Protein AF-A0A957HZV7-F1 (afdb_monomer_lite)

pLDDT: mean 76.97, std 17.44, range [41.53, 96.19]

Sequence (68 aa):
MATRPLRKIFIVRLWHDQEGQWAWQGEVQFAETGETQRIHSAGELLDYIQERMAGTSDLSTLSSEGLR

Foldseek 3Di:
DDDDDFDKDKDKDWDQDPVRDIDIWIWIAGPVPRDIDTDDDPVSVVVVVVVVVVVVPPPPPPPDPDDD

Radius of gyration: 18.15 Å; chains: 1; bounding box: 60×17×39 Å

Secondary structure (DSSP, 8-state):
--PPPP-EEEEEEEEE-TTS-EEEEEEEEETTT--EEEE-SHHHHHHHHHHHHHHTSGGGSSSSS---

Structure (mmCIF, N/CA/C/O backbone):
data_AF-A0A957HZV7-F1
#
_entry.id   AF-A0A957HZV7-F1
#
loop_
_atom_site.group_PDB
_atom_site.id
_atom_site.type_symbol
_atom_site.label_atom_id
_atom_site.label_alt_id
_atom_site.label_comp_id
_atom_site.label_asym_id
_atom_site.label_entity_id
_atom_site.label_seq_id
_atom_site.pdbx_PDB_ins_code
_atom_site.Cartn_x
_atom_site.Cartn_y
_atom_site.Cartn_z
_atom_site.occupancy
_atom_site.B_iso_or_equiv
_atom_site.auth_seq_id
_atom_site.auth_comp_id
_atom_site.auth_asym_id
_atom_site.auth_atom_id
_atom_site.pdbx_PDB_model_num
ATOM 1 N N . MET A 1 1 ? -19.613 6.027 25.240 1.00 44.69 1 MET A N 1
ATOM 2 C CA . MET A 1 1 ? -18.139 6.086 25.109 1.00 44.69 1 MET A CA 1
ATOM 3 C C . MET A 1 1 ? -17.832 6.471 23.673 1.00 44.69 1 MET A C 1
ATOM 5 O O . MET A 1 1 ? -18.334 5.798 22.786 1.00 44.69 1 MET A O 1
ATOM 9 N N . ALA A 1 2 ? -17.121 7.573 23.424 1.00 47.84 2 ALA A N 1
ATOM 10 C CA . ALA A 1 2 ? -16.762 7.957 22.059 1.00 47.84 2 ALA A CA 1
ATOM 11 C C . ALA A 1 2 ? -15.634 7.040 21.566 1.00 47.84 2 ALA A C 1
ATOM 13 O O . ALA A 1 2 ? -14.530 7.066 22.111 1.00 47.84 2 ALA A O 1
ATOM 14 N N . THR A 1 3 ? -15.920 6.203 20.574 1.00 62.50 3 THR A N 1
ATOM 15 C CA . THR A 1 3 ? -14.915 5.418 19.858 1.00 62.50 3 THR A CA 1
ATOM 16 C C . THR A 1 3 ? -13.984 6.389 19.141 1.00 62.50 3 THR A C 1
ATOM 18 O O . THR A 1 3 ? -14.413 7.169 18.290 1.00 62.50 3 THR A O 1
ATOM 21 N N . ARG A 1 4 ? -12.701 6.402 19.521 1.00 65.25 4 ARG A N 1
ATOM 22 C CA . ARG A 1 4 ? -11.699 7.159 18.763 1.00 65.25 4 ARG A CA 1
ATOM 23 C C . ARG A 1 4 ? -11.628 6.566 17.351 1.00 65.25 4 ARG A C 1
ATOM 25 O O . ARG A 1 4 ? -11.611 5.342 17.232 1.00 65.25 4 ARG A O 1
ATOM 32 N N . PRO A 1 5 ? -11.598 7.399 16.299 1.00 67.25 5 PRO A N 1
ATOM 33 C CA . PRO A 1 5 ? -11.467 6.891 14.944 1.00 67.25 5 PRO A CA 1
ATOM 34 C C . PRO A 1 5 ? -10.112 6.198 14.804 1.00 67.25 5 PRO A C 1
ATOM 36 O O . PRO A 1 5 ? -9.090 6.803 15.137 1.00 67.25 5 PRO A O 1
ATOM 39 N N . LEU A 1 6 ? -10.125 4.958 14.311 1.00 70.75 6 LEU A N 1
ATOM 40 C CA . LEU A 1 6 ? -8.903 4.237 13.973 1.00 70.75 6 LEU A CA 1
ATOM 41 C C . LEU A 1 6 ? -8.230 4.947 12.800 1.00 70.75 6 LEU A C 1
ATOM 43 O O . LEU A 1 6 ? -8.842 5.109 11.740 1.00 70.75 6 LEU A O 1
ATOM 47 N N . ARG A 1 7 ? -6.994 5.411 12.985 1.00 76.69 7 ARG A N 1
ATOM 48 C CA . ARG A 1 7 ? -6.269 6.165 11.951 1.00 76.69 7 ARG A CA 1
ATOM 49 C C . ARG A 1 7 ? -5.220 5.281 11.295 1.00 76.69 7 ARG A C 1
ATOM 51 O O . ARG A 1 7 ? -4.366 4.701 11.959 1.00 76.69 7 ARG A O 1
ATOM 58 N N . LYS A 1 8 ? -5.263 5.221 9.967 1.00 81.00 8 LYS A N 1
ATOM 59 C CA . LYS A 1 8 ? -4.281 4.508 9.146 1.00 81.00 8 LYS A CA 1
ATOM 60 C C . LYS A 1 8 ? -3.650 5.470 8.156 1.00 81.00 8 LYS A C 1
ATOM 62 O O . LYS A 1 8 ? -4.344 6.314 7.593 1.00 81.00 8 LYS A O 1
ATOM 67 N N . ILE A 1 9 ? -2.344 5.342 7.969 1.00 85.81 9 ILE A N 1
ATOM 68 C CA . ILE A 1 9 ? -1.565 6.152 7.036 1.00 85.81 9 ILE A CA 1
ATOM 69 C C . ILE A 1 9 ? -1.129 5.240 5.897 1.00 85.81 9 ILE A C 1
ATOM 71 O O . ILE A 1 9 ? -0.522 4.198 6.133 1.00 85.81 9 ILE A O 1
ATOM 75 N N . PHE A 1 10 ? -1.443 5.639 4.668 1.00 85.88 10 PHE A N 1
ATOM 76 C CA . PHE A 1 10 ? -0.968 4.972 3.462 1.00 85.88 10 PHE A CA 1
ATOM 77 C C . PHE A 1 10 ? 0.216 5.753 2.911 1.00 85.88 10 PHE A C 1
ATOM 79 O O . PHE A 1 10 ? 0.107 6.955 2.663 1.00 85.88 10 PHE A O 1
ATOM 86 N N . ILE A 1 11 ? 1.344 5.076 2.733 1.00 87.69 11 ILE A N 1
ATOM 87 C CA . ILE A 1 11 ? 2.574 5.672 2.223 1.00 87.69 11 ILE A CA 1
ATOM 88 C C . ILE A 1 11 ? 2.931 4.961 0.925 1.00 87.69 11 ILE A C 1
ATOM 90 O O . ILE A 1 11 ? 3.071 3.741 0.896 1.00 87.69 11 ILE A O 1
ATOM 94 N N . VAL A 1 12 ? 3.106 5.734 -0.144 1.00 88.25 12 VAL A N 1
ATOM 95 C CA . VAL A 1 12 ? 3.623 5.245 -1.425 1.00 88.25 12 VAL A CA 1
ATOM 96 C C . VAL A 1 12 ? 4.948 5.945 -1.678 1.00 88.25 12 VAL A C 1
ATOM 98 O O . VAL A 1 12 ? 4.998 7.172 -1.761 1.00 88.25 12 VAL A O 1
ATOM 101 N N . ARG A 1 13 ? 6.030 5.171 -1.771 1.00 89.69 13 ARG A N 1
ATOM 102 C CA . ARG A 1 13 ? 7.355 5.674 -2.147 1.00 89.69 13 ARG A CA 1
ATOM 103 C C . ARG A 1 13 ? 7.631 5.304 -3.594 1.00 89.69 13 ARG A C 1
ATOM 105 O O . ARG A 1 13 ? 7.392 4.166 -3.984 1.00 89.69 13 ARG A O 1
ATOM 112 N N . LEU A 1 14 ? 8.133 6.269 -4.355 1.00 91.88 14 LEU A N 1
ATOM 113 C CA . LEU A 1 14 ? 8.510 6.146 -5.761 1.00 91.88 14 LEU A CA 1
ATOM 114 C C . LEU A 1 14 ? 9.979 6.543 -5.889 1.00 91.88 14 LEU A C 1
ATOM 116 O O . LEU A 1 14 ? 10.387 7.556 -5.318 1.00 91.88 14 LEU A O 1
ATOM 120 N N . TRP A 1 15 ? 10.767 5.760 -6.613 1.00 94.19 15 TRP A N 1
ATOM 121 C CA . TRP A 1 15 ? 12.171 6.066 -6.877 1.00 94.19 15 TRP A CA 1
ATOM 122 C C . TRP A 1 15 ? 12.621 5.454 -8.204 1.00 94.19 15 TRP A C 1
ATOM 124 O O . TRP A 1 15 ? 11.943 4.591 -8.756 1.00 94.19 15 TRP A O 1
ATOM 134 N N . HIS A 1 16 ? 13.769 5.904 -8.712 1.00 96.19 16 HIS A N 1
ATOM 135 C CA . HIS A 1 16 ? 14.466 5.222 -9.800 1.00 96.19 16 HIS A CA 1
ATOM 136 C C . HIS A 1 16 ? 15.457 4.211 -9.224 1.00 96.19 16 HIS A C 1
ATOM 138 O O . HIS A 1 16 ? 16.170 4.527 -8.267 1.00 96.19 16 HIS A O 1
ATOM 144 N N . ASP A 1 17 ? 15.494 3.005 -9.778 1.00 93.12 17 ASP A N 1
ATOM 145 C CA . ASP A 1 17 ? 16.500 2.007 -9.423 1.00 93.12 17 ASP A CA 1
ATOM 146 C C . ASP A 1 17 ? 17.863 2.286 -10.090 1.00 93.12 17 ASP A C 1
ATOM 148 O O . ASP A 1 17 ? 18.066 3.305 -10.756 1.00 93.12 17 ASP A O 1
ATOM 152 N N . GLN A 1 18 ? 18.828 1.384 -9.882 1.00 93.81 18 GLN A N 1
ATOM 153 C CA . GLN A 1 18 ? 20.184 1.517 -10.430 1.00 93.81 18 GLN A CA 1
ATOM 154 C C . GLN A 1 18 ? 20.229 1.441 -11.965 1.00 93.81 18 GLN A C 1
ATOM 156 O O . GLN A 1 18 ? 21.200 1.895 -12.564 1.00 93.81 18 GLN A O 1
ATOM 161 N N . GLU A 1 19 ? 19.184 0.902 -12.594 1.00 95.44 19 GLU A N 1
ATOM 162 C CA . GLU A 1 19 ? 19.026 0.801 -14.046 1.00 95.44 19 GLU A CA 1
ATOM 163 C C . GLU A 1 19 ? 18.208 1.976 -14.616 1.00 95.44 19 GLU A C 1
ATOM 165 O O . GLU A 1 19 ? 17.978 2.060 -15.823 1.00 95.44 19 GLU A O 1
ATOM 170 N N . GLY A 1 20 ? 17.781 2.913 -13.761 1.00 95.75 20 GLY A N 1
ATOM 171 C CA . GLY A 1 20 ? 16.955 4.059 -14.130 1.00 95.75 20 GLY A CA 1
ATOM 172 C C . GLY A 1 20 ? 15.474 3.721 -14.308 1.00 95.75 20 GLY A C 1
ATOM 173 O O . GLY A 1 20 ? 14.705 4.585 -14.740 1.00 95.75 20 GLY A O 1
ATOM 174 N N . GLN A 1 21 ? 15.036 2.510 -13.965 1.00 95.00 21 GLN A N 1
ATOM 175 C CA . GLN A 1 21 ? 13.630 2.125 -14.048 1.00 95.00 21 GLN A CA 1
ATOM 176 C C . GLN A 1 21 ? 12.843 2.659 -12.852 1.00 95.00 21 GLN A C 1
ATOM 178 O O . GLN A 1 21 ? 13.377 2.843 -11.759 1.00 95.00 21 GLN A O 1
ATOM 183 N N . TRP A 1 22 ? 11.553 2.929 -13.061 1.00 92.25 22 TRP A N 1
ATOM 184 C CA . TRP A 1 22 ? 10.655 3.315 -11.977 1.00 92.25 22 TRP A CA 1
ATOM 185 C C . TRP A 1 22 ? 10.375 2.119 -11.069 1.00 92.25 22 TRP A C 1
ATOM 187 O O . TRP A 1 22 ? 9.819 1.112 -11.504 1.00 92.25 22 TRP A O 1
ATOM 197 N N . ALA A 1 23 ? 10.691 2.280 -9.792 1.00 90.12 23 ALA A N 1
ATOM 198 C CA . ALA A 1 23 ? 10.366 1.356 -8.722 1.00 90.12 23 ALA A CA 1
ATOM 199 C C . ALA A 1 23 ? 9.454 2.036 -7.694 1.00 90.12 23 ALA A C 1
ATOM 201 O O . ALA A 1 23 ? 9.403 3.266 -7.572 1.00 90.12 23 ALA A O 1
ATOM 202 N N . TRP A 1 24 ? 8.705 1.224 -6.952 1.00 89.38 24 TRP A N 1
ATOM 203 C CA . TRP A 1 24 ? 7.803 1.718 -5.922 1.00 89.38 24 TRP A CA 1
ATOM 204 C C . TRP A 1 24 ? 7.643 0.719 -4.772 1.00 89.38 24 TRP A C 1
ATOM 206 O O . TRP A 1 24 ? 7.881 -0.477 -4.931 1.00 89.38 24 TRP A O 1
ATOM 216 N N . GLN A 1 25 ? 7.223 1.215 -3.609 1.00 89.31 25 GLN A N 1
ATOM 217 C CA . GLN A 1 25 ? 6.822 0.403 -2.455 1.00 89.31 25 GLN A CA 1
ATOM 218 C C . GLN A 1 25 ? 5.663 1.070 -1.730 1.00 89.31 25 GLN A C 1
ATOM 220 O O . GLN A 1 25 ? 5.688 2.280 -1.477 1.00 89.31 25 GLN A O 1
ATOM 225 N N . GLY A 1 26 ? 4.668 0.261 -1.375 1.00 90.81 26 GLY A N 1
ATOM 226 C CA . GLY A 1 26 ? 3.569 0.668 -0.515 1.00 90.81 26 GLY A CA 1
ATOM 227 C C . GLY A 1 26 ? 3.808 0.246 0.931 1.00 90.81 26 GLY A C 1
ATOM 228 O O . GLY A 1 26 ? 4.385 -0.806 1.205 1.00 90.81 26 GLY A O 1
ATOM 229 N N . GLU A 1 27 ? 3.333 1.059 1.863 1.00 92.12 27 GLU A N 1
ATOM 230 C CA . GL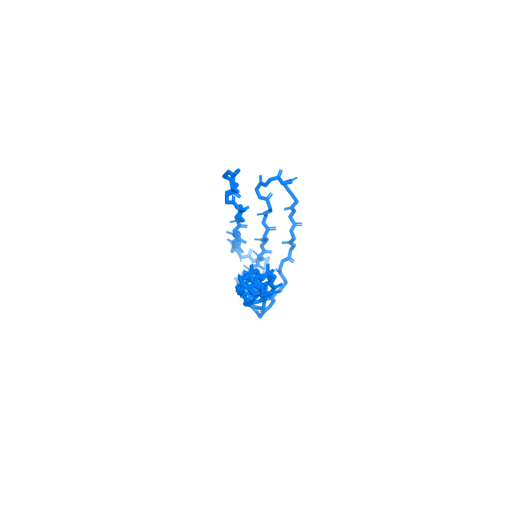U A 1 27 ? 3.271 0.738 3.285 1.00 92.12 27 GLU A CA 1
ATOM 231 C C . GLU A 1 27 ? 1.950 1.227 3.877 1.00 92.12 27 GLU A C 1
ATOM 233 O O . GLU A 1 27 ? 1.450 2.302 3.531 1.00 92.12 27 GLU A O 1
ATOM 238 N N . VAL A 1 28 ? 1.409 0.449 4.809 1.00 89.88 28 VAL A N 1
ATOM 239 C CA . VAL A 1 28 ? 0.307 0.857 5.676 1.00 89.88 28 VAL A CA 1
ATOM 240 C C . VAL A 1 28 ? 0.835 0.966 7.092 1.00 89.88 28 VAL A C 1
ATOM 242 O O . VAL A 1 28 ? 1.327 -0.014 7.645 1.00 89.88 28 VAL A O 1
ATOM 245 N N . GLN A 1 29 ? 0.705 2.146 7.688 1.00 90.19 29 GLN A N 1
ATOM 246 C CA . GLN A 1 29 ? 1.072 2.384 9.076 1.00 90.19 29 GLN A CA 1
ATOM 247 C C . GLN A 1 29 ? -0.175 2.552 9.946 1.00 90.19 29 GLN A C 1
ATOM 249 O O . GLN A 1 29 ? -1.080 3.334 9.633 1.00 90.19 29 GLN A O 1
ATOM 254 N N . PHE A 1 30 ? -0.207 1.837 11.066 1.00 87.50 30 PHE A N 1
ATOM 255 C CA . PHE A 1 30 ? -1.238 1.961 12.090 1.00 87.50 30 PHE A CA 1
ATOM 256 C C . PHE A 1 30 ? -0.872 3.110 13.031 1.00 87.50 30 PHE A C 1
ATOM 258 O O . PHE A 1 30 ? 0.132 3.044 13.736 1.00 87.50 30 PHE A O 1
ATOM 265 N N . ALA A 1 31 ? -1.668 4.181 13.058 1.00 83.94 31 ALA A N 1
ATOM 266 C CA . ALA A 1 31 ? -1.302 5.379 13.814 1.00 83.94 31 ALA A CA 1
ATOM 267 C C . ALA A 1 31 ? -1.333 5.169 15.339 1.00 83.94 31 ALA A C 1
ATOM 269 O O . ALA A 1 31 ? -0.671 5.912 16.059 1.00 83.94 31 ALA A O 1
ATOM 270 N N . GLU A 1 32 ? -2.090 4.186 15.842 1.00 84.38 32 GLU A N 1
ATOM 271 C CA . GLU A 1 32 ? -2.124 3.883 17.279 1.00 8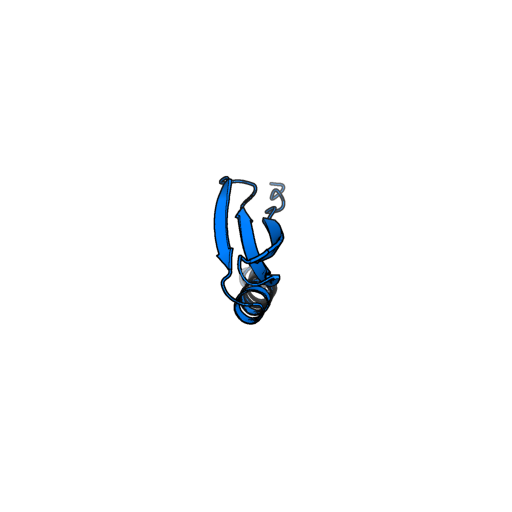4.38 32 GLU A CA 1
ATOM 272 C C . GLU A 1 32 ? -0.934 3.042 17.751 1.00 84.38 32 GLU A C 1
ATOM 274 O O . GLU A 1 32 ? -0.437 3.265 18.852 1.00 84.38 32 GLU A O 1
ATOM 279 N N . THR A 1 33 ? -0.502 2.064 16.951 1.00 86.94 33 THR A N 1
ATOM 280 C CA . THR A 1 33 ? 0.536 1.096 17.348 1.00 86.94 33 THR A CA 1
ATOM 281 C C . THR A 1 33 ? 1.906 1.433 16.772 1.00 86.94 33 THR A C 1
ATOM 283 O O . THR A 1 33 ? 2.916 0.941 17.265 1.00 86.94 33 THR A O 1
ATOM 286 N N . GLY A 1 34 ? 1.955 2.258 15.723 1.00 86.19 34 GLY A N 1
ATOM 287 C CA . GLY A 1 34 ? 3.160 2.525 14.943 1.00 86.19 34 GLY A CA 1
ATOM 288 C C . GLY A 1 34 ? 3.595 1.355 14.058 1.00 86.19 34 GLY A C 1
ATOM 289 O O . GLY A 1 34 ? 4.606 1.480 13.370 1.00 86.19 34 GLY A O 1
ATOM 290 N N . GLU A 1 35 ? 2.854 0.242 14.060 1.00 90.00 35 GLU A N 1
ATOM 291 C CA . GLU A 1 35 ? 3.139 -0.933 13.241 1.00 90.00 35 GLU A CA 1
ATOM 292 C C . GLU A 1 35 ? 3.036 -0.584 11.754 1.00 90.00 35 GLU A C 1
ATOM 294 O O . GLU A 1 35 ? 2.145 0.166 11.342 1.00 90.00 35 GLU A O 1
ATOM 299 N N . THR A 1 36 ? 3.940 -1.148 10.955 1.00 90.38 36 THR A N 1
ATOM 300 C CA . THR A 1 36 ? 3.982 -0.941 9.509 1.00 90.38 36 THR A CA 1
ATOM 301 C C . THR A 1 36 ? 3.859 -2.276 8.794 1.00 90.38 36 THR A C 1
ATOM 303 O O . THR A 1 36 ? 4.682 -3.171 8.980 1.00 90.38 36 THR A O 1
ATOM 306 N N . GLN A 1 37 ? 2.863 -2.380 7.922 1.00 89.19 37 GLN A N 1
ATOM 307 C CA . GLN A 1 37 ? 2.683 -3.492 7.001 1.00 89.19 37 GLN A CA 1
ATOM 308 C C . GLN A 1 37 ? 3.153 -3.068 5.606 1.00 89.19 37 GLN A C 1
ATOM 310 O O . GLN A 1 37 ? 2.712 -2.045 5.081 1.00 89.19 37 GLN A O 1
ATOM 315 N N . ARG A 1 38 ? 4.057 -3.843 5.000 1.00 91.25 38 ARG A N 1
ATOM 316 C CA . ARG A 1 38 ? 4.508 -3.610 3.620 1.00 91.25 38 ARG A CA 1
ATOM 317 C C . ARG A 1 38 ? 3.483 -4.133 2.623 1.00 91.25 38 ARG A C 1
ATOM 319 O O . ARG A 1 38 ? 2.886 -5.174 2.860 1.00 91.25 38 ARG A O 1
ATOM 326 N N . ILE A 1 39 ? 3.347 -3.414 1.515 1.00 89.75 39 ILE A N 1
ATOM 327 C CA . ILE A 1 39 ? 2.503 -3.759 0.378 1.00 89.75 39 ILE A CA 1
ATOM 328 C C . ILE A 1 39 ? 3.403 -3.947 -0.844 1.00 89.75 39 ILE A C 1
ATOM 330 O O . ILE A 1 39 ? 4.153 -3.043 -1.226 1.00 89.75 39 ILE A O 1
ATOM 334 N N . HIS A 1 40 ? 3.334 -5.130 -1.445 1.00 84.25 40 HIS A N 1
ATOM 335 C CA . HIS A 1 40 ? 4.236 -5.594 -2.497 1.00 84.25 40 HIS A CA 1
ATOM 336 C C . HIS A 1 40 ? 3.656 -5.397 -3.899 1.00 84.25 40 HIS A C 1
ATOM 338 O O . HIS A 1 40 ? 4.384 -5.490 -4.885 1.00 84.25 40 HIS A O 1
ATOM 344 N N . SER A 1 41 ? 2.351 -5.135 -4.011 1.00 84.81 41 SER A N 1
ATOM 345 C CA . SER A 1 41 ? 1.690 -4.911 -5.296 1.00 84.81 41 SER A CA 1
ATOM 346 C C . SER A 1 41 ? 0.512 -3.942 -5.192 1.00 84.81 41 SER A C 1
ATOM 348 O O . SER A 1 41 ? -0.070 -3.749 -4.126 1.00 84.81 41 SER A O 1
ATOM 350 N N . ALA A 1 42 ? 0.145 -3.314 -6.313 1.00 81.69 42 ALA A N 1
ATOM 351 C CA . ALA A 1 42 ? -1.015 -2.426 -6.359 1.00 81.69 42 ALA A CA 1
ATOM 352 C C . ALA A 1 42 ? -2.321 -3.194 -6.083 1.00 81.69 42 ALA A C 1
ATOM 354 O O . ALA A 1 42 ? -3.235 -2.637 -5.484 1.00 81.69 42 ALA A O 1
ATOM 355 N N . GLY A 1 43 ? -2.380 -4.476 -6.470 1.00 86.31 43 GLY A N 1
ATOM 356 C CA . GLY A 1 43 ? -3.486 -5.375 -6.132 1.00 86.31 43 GLY A CA 1
ATOM 357 C C . GLY A 1 43 ? -3.614 -5.567 -4.624 1.00 86.31 43 GLY A C 1
ATOM 358 O O . GLY A 1 43 ? -4.664 -5.280 -4.072 1.00 86.31 43 GLY A O 1
ATOM 359 N N . GLU A 1 44 ? -2.513 -5.895 -3.942 1.00 86.81 44 GLU A N 1
ATOM 360 C CA . GLU A 1 44 ? -2.490 -6.054 -2.480 1.00 86.81 44 GLU A CA 1
ATOM 361 C C . GLU A 1 44 ? -2.934 -4.773 -1.744 1.00 86.81 44 GLU A C 1
ATOM 363 O O . GLU A 1 44 ? -3.617 -4.849 -0.724 1.00 86.81 44 GLU A O 1
ATOM 368 N N . LEU A 1 45 ? -2.620 -3.583 -2.279 1.00 83.44 45 LEU A N 1
ATOM 369 C CA . LEU A 1 45 ? -3.134 -2.319 -1.736 1.00 83.44 45 LEU A CA 1
ATOM 370 C C . LEU A 1 45 ? -4.658 -2.209 -1.874 1.00 83.44 45 LEU A C 1
ATOM 372 O O . LEU A 1 45 ? -5.341 -1.803 -0.932 1.00 83.44 45 LEU A O 1
ATOM 376 N N . LEU A 1 46 ? -5.183 -2.515 -3.061 1.00 83.94 46 LEU A N 1
ATOM 377 C CA . LEU A 1 46 ? -6.613 -2.432 -3.347 1.00 83.94 46 LEU A CA 1
ATOM 378 C C . LEU A 1 46 ? -7.396 -3.450 -2.519 1.00 83.94 46 LEU A C 1
ATOM 380 O O . LEU A 1 46 ? -8.400 -3.075 -1.915 1.00 83.94 46 LEU A O 1
ATOM 384 N N . ASP A 1 47 ? -6.897 -4.680 -2.424 1.00 86.56 47 ASP A N 1
ATOM 385 C CA . ASP A 1 47 ? -7.479 -5.746 -1.612 1.00 86.56 47 ASP A CA 1
ATOM 386 C C . ASP A 1 47 ? -7.509 -5.335 -0.135 1.00 86.56 47 ASP A C 1
ATOM 388 O O . ASP A 1 47 ? -8.564 -5.376 0.498 1.00 86.56 47 ASP A O 1
ATOM 392 N N . TYR A 1 48 ? -6.401 -4.794 0.393 1.00 83.81 48 TYR A N 1
ATOM 393 C CA . TYR A 1 48 ? -6.346 -4.276 1.763 1.00 83.81 48 TYR A CA 1
ATOM 394 C C . TYR A 1 48 ? -7.417 -3.205 2.027 1.00 83.81 48 TYR A C 1
ATOM 396 O O . TYR A 1 48 ? -8.070 -3.202 3.076 1.00 83.81 48 TYR A O 1
ATOM 404 N N . ILE A 1 49 ? -7.598 -2.263 1.095 1.00 82.25 49 ILE A N 1
ATOM 405 C CA . ILE A 1 49 ? -8.611 -1.207 1.219 1.00 82.25 49 ILE A CA 1
ATOM 406 C C . ILE A 1 49 ? -10.016 -1.822 1.188 1.00 82.25 49 ILE A C 1
ATOM 408 O O . ILE A 1 49 ? -10.847 -1.483 2.032 1.00 82.25 49 ILE A O 1
ATOM 412 N N . GLN A 1 50 ? -10.278 -2.741 0.258 1.00 85.56 50 GLN A N 1
ATOM 413 C CA . GLN A 1 50 ? -11.583 -3.381 0.091 1.00 85.56 50 GLN A CA 1
ATOM 414 C C . GLN A 1 50 ? -11.977 -4.224 1.307 1.00 85.56 50 GLN A C 1
ATOM 416 O O . GLN A 1 50 ? -13.075 -4.038 1.829 1.00 85.56 50 GLN A O 1
ATOM 421 N N . GLU A 1 51 ? -11.086 -5.076 1.820 1.00 85.06 51 GLU A N 1
ATOM 422 C CA . GLU A 1 51 ? -11.334 -5.903 3.009 1.00 8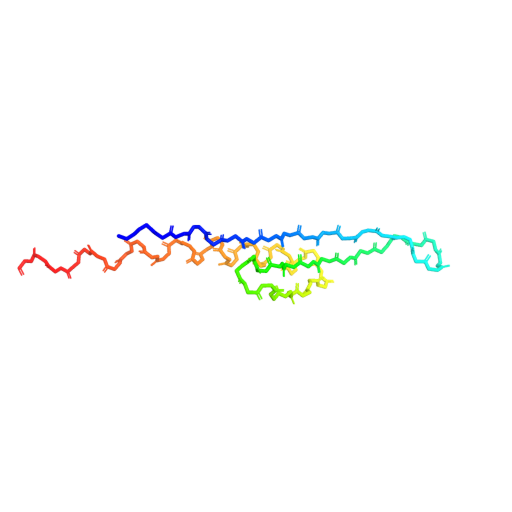5.06 51 GLU A CA 1
ATOM 423 C C . GLU A 1 51 ? -11.701 -5.055 4.231 1.00 85.06 51 GLU A C 1
ATOM 425 O O . GLU A 1 51 ? -12.612 -5.383 4.994 1.00 85.06 51 GLU A O 1
ATOM 430 N N . ARG A 1 52 ? -11.014 -3.923 4.422 1.00 79.19 52 ARG A N 1
ATOM 431 C CA . ARG A 1 52 ? -11.265 -3.037 5.565 1.00 79.19 52 ARG A CA 1
ATOM 432 C C . ARG A 1 52 ? -12.552 -2.236 5.414 1.00 79.19 52 ARG A C 1
ATOM 434 O O . ARG A 1 52 ? -13.230 -2.009 6.415 1.00 79.19 52 ARG A O 1
ATOM 441 N N . MET A 1 53 ? -12.916 -1.851 4.195 1.00 78.56 53 MET A N 1
ATOM 442 C CA . MET A 1 53 ? -14.209 -1.218 3.921 1.00 78.56 53 MET A CA 1
ATOM 443 C C . MET A 1 53 ? -15.368 -2.215 4.076 1.00 78.56 53 MET A C 1
ATOM 445 O O . MET A 1 53 ? -16.392 -1.872 4.665 1.00 78.56 53 MET A O 1
ATOM 449 N N . ALA A 1 54 ? -15.185 -3.465 3.639 1.00 73.69 54 ALA A N 1
ATOM 450 C CA . ALA A 1 54 ? -16.166 -4.536 3.796 1.00 73.69 54 ALA A CA 1
ATOM 451 C C . ALA A 1 54 ? -16.382 -4.899 5.275 1.00 73.69 54 ALA A C 1
ATOM 453 O O . ALA A 1 54 ? -17.516 -4.901 5.750 1.00 73.69 54 ALA A O 1
ATOM 454 N N . GLY A 1 55 ? -15.302 -5.083 6.042 1.00 58.56 55 GLY A N 1
ATOM 455 C CA . GL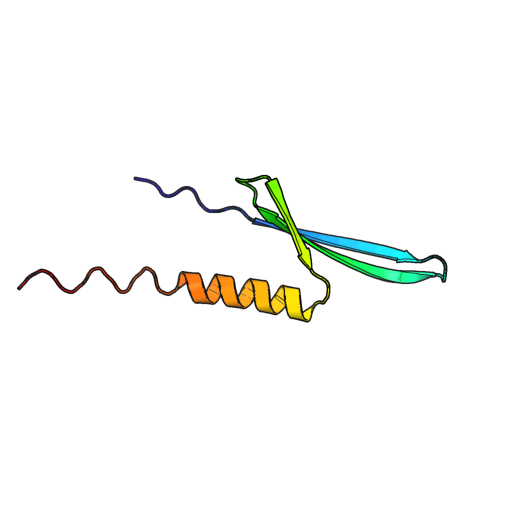Y A 1 55 ? -15.370 -5.388 7.477 1.00 58.56 55 GLY A CA 1
ATOM 456 C C . GLY A 1 55 ? -15.929 -4.259 8.353 1.00 58.56 55 GLY A C 1
ATOM 457 O O . GLY A 1 55 ? -16.261 -4.493 9.512 1.00 58.56 55 GLY A O 1
ATOM 458 N N . THR A 1 56 ? -16.071 -3.039 7.822 1.00 53.50 56 THR A N 1
ATOM 459 C CA . THR A 1 56 ? -16.713 -1.920 8.537 1.00 53.50 56 THR A CA 1
ATOM 460 C C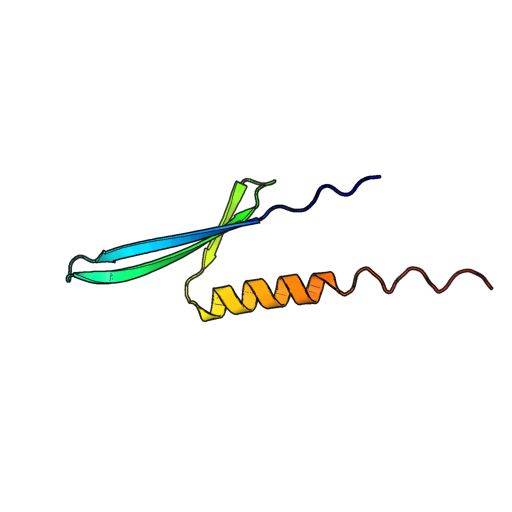 . THR A 1 56 ? -18.249 -1.992 8.469 1.00 53.50 56 THR A C 1
ATOM 462 O O . THR A 1 56 ? -18.922 -1.339 9.263 1.00 53.50 56 THR A O 1
ATOM 465 N N . SER A 1 57 ? -18.823 -2.811 7.578 1.00 47.62 57 SER A N 1
ATOM 466 C CA . SER A 1 57 ? -20.282 -2.900 7.382 1.00 47.62 57 SER A CA 1
ATOM 467 C C . SER A 1 57 ? -20.991 -3.908 8.301 1.00 47.62 57 SER A C 1
ATOM 469 O O . SER A 1 57 ? -22.214 -3.867 8.407 1.00 47.62 57 SER A O 1
ATOM 471 N N . ASP A 1 58 ? -20.256 -4.778 9.002 1.00 47.56 58 ASP A N 1
ATOM 472 C CA . ASP A 1 58 ? -20.842 -5.896 9.768 1.00 47.56 58 ASP A CA 1
ATOM 473 C C . ASP A 1 58 ? -21.072 -5.606 11.266 1.00 47.56 58 ASP A C 1
ATOM 475 O O . ASP A 1 58 ? -21.596 -6.439 12.003 1.00 47.56 58 ASP A O 1
ATOM 479 N N . LEU A 1 59 ? -20.718 -4.408 11.753 1.00 44.25 59 LEU A N 1
ATOM 480 C CA . LEU A 1 59 ? -20.893 -4.046 13.171 1.00 44.25 59 LEU A CA 1
ATOM 481 C C . LEU A 1 59 ? -22.245 -3.389 13.506 1.00 44.25 59 LEU A C 1
ATOM 483 O O . LEU A 1 59 ? -22.466 -2.999 14.652 1.00 44.25 59 LEU A O 1
ATOM 487 N N . SER A 1 60 ? -23.152 -3.259 12.535 1.00 41.53 60 SER A N 1
ATOM 488 C CA . SER A 1 60 ? -24.488 -2.667 12.723 1.00 41.53 60 SER A CA 1
ATOM 489 C C . SER A 1 60 ? -25.629 -3.686 12.853 1.00 41.53 60 SER A C 1
ATOM 491 O O . SER A 1 60 ? -26.766 -3.282 13.081 1.00 41.53 60 SER A O 1
ATOM 493 N N . THR A 1 61 ? -25.358 -4.993 12.762 1.00 43.59 61 THR A N 1
ATOM 494 C CA . THR A 1 61 ? -26.416 -6.023 12.668 1.00 43.59 61 THR A CA 1
ATOM 495 C C . THR A 1 61 ? -26.686 -6.804 13.962 1.00 43.59 61 THR A C 1
ATOM 497 O O . THR A 1 61 ? -27.609 -7.609 13.997 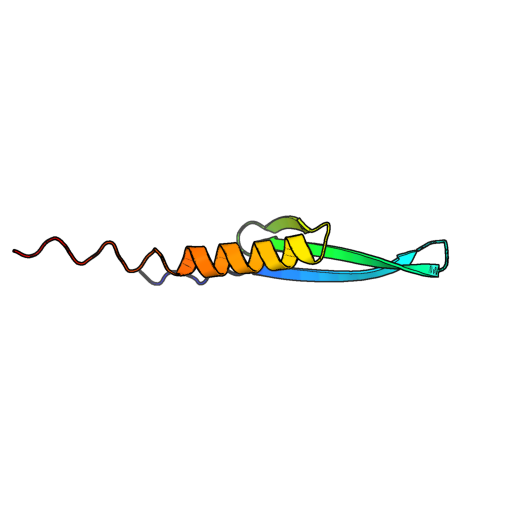1.00 43.59 61 THR A O 1
ATOM 500 N N . LEU A 1 62 ? -25.949 -6.563 15.055 1.00 48.41 62 LEU A N 1
ATOM 501 C CA . LEU A 1 62 ? -26.067 -7.343 16.304 1.00 48.41 62 LEU A CA 1
ATOM 502 C C . LEU A 1 62 ? -26.791 -6.618 17.459 1.00 48.41 62 LEU A C 1
ATOM 504 O O . LEU A 1 62 ? -26.544 -6.900 18.628 1.00 48.41 62 LEU A O 1
ATOM 508 N N . SER A 1 63 ? -27.690 -5.668 17.185 1.00 45.94 63 SER A N 1
ATOM 509 C CA . SER A 1 63 ? -28.425 -4.947 18.249 1.00 45.94 63 SER A CA 1
ATOM 510 C C . SER A 1 63 ? -29.917 -4.768 17.966 1.00 45.94 63 SER A C 1
ATOM 512 O O . SER A 1 63 ? -30.483 -3.711 18.239 1.00 45.94 63 SER A O 1
ATOM 514 N N . SER A 1 64 ? -30.580 -5.778 17.397 1.00 49.59 64 SER A N 1
ATOM 515 C CA . SER A 1 64 ? -32.032 -5.706 17.143 1.00 49.59 64 SER A CA 1
ATOM 516 C C . SER A 1 64 ? -32.834 -6.964 17.492 1.00 49.59 64 SER A C 1
ATOM 518 O O . SER A 1 64 ? -34.019 -7.013 17.184 1.00 49.59 64 SER A O 1
ATOM 520 N N . GLU A 1 65 ? -32.262 -7.932 18.210 1.00 54.34 65 GLU A N 1
ATOM 521 C CA . GLU A 1 65 ? -33.024 -9.063 18.760 1.00 54.34 65 GLU A CA 1
ATOM 522 C C . GLU A 1 65 ? -32.838 -9.139 20.276 1.00 54.34 65 GLU A C 1
ATOM 524 O O . GLU A 1 65 ? -31.884 -9.715 20.787 1.00 54.34 65 GLU A O 1
ATOM 529 N N . GLY A 1 66 ? -33.742 -8.492 21.011 1.00 44.78 66 GLY A N 1
ATOM 530 C CA . GLY A 1 66 ? -33.731 -8.521 22.473 1.00 44.78 66 GLY A CA 1
ATOM 531 C C . GLY A 1 66 ? -34.739 -7.579 23.122 1.00 44.78 66 GLY A C 1
ATOM 532 O O . GLY A 1 66 ? -34.414 -6.943 24.116 1.00 44.78 66 GLY A O 1
ATOM 533 N N . LEU A 1 67 ? -35.927 -7.425 22.530 1.00 46.81 67 LEU A N 1
ATOM 534 C CA . LEU A 1 67 ? -37.057 -6.693 23.115 1.00 46.81 67 LEU A CA 1
ATOM 535 C C . LEU A 1 67 ? -38.367 -7.257 22.549 1.00 46.81 67 LEU A C 1
ATOM 537 O O . LEU A 1 67 ? -39.075 -6.603 21.784 1.00 46.81 67 LEU A O 1
ATOM 541 N N . ARG A 1 68 ? -38.657 -8.510 22.898 1.00 49.28 68 ARG A N 1
ATOM 542 C CA . ARG A 1 68 ? -40.015 -9.056 22.951 1.00 49.28 68 ARG A CA 1
ATOM 543 C C . ARG A 1 68 ? -40.130 -9.995 24.136 1.00 49.28 68 ARG A C 1
ATOM 545 O O . ARG A 1 68 ? -39.165 -10.758 24.352 1.00 49.28 68 ARG A O 1
#